Protein AF-A0A9C8G785-F1 (afdb_monomer)

Secondary structure (DSSP, 8-state):
-PPPPPPHHHHHHHHHHHHHHHHHHHHHHHHH--S--EEEEE-S--TTSHHHHHHHTTSEEHHHHH--S----BS--SSS--TT-B--EEEEE-TTEEEEEEEEPPP-SS-SSPPEEEEEEE--

Mean predicted aligned error: 6.36 Å

Structure (mmCIF, N/CA/C/O backbone):
data_AF-A0A9C8G785-F1
#
_entry.id   AF-A0A9C8G785-F1
#
loop_
_atom_site.group_PDB
_atom_site.id
_atom_site.type_symbol
_atom_site.label_atom_id
_atom_site.label_alt_id
_atom_site.label_comp_id
_atom_site.label_asym_id
_atom_site.label_entity_id
_atom_site.label_seq_id
_atom_site.pdbx_PDB_ins_code
_atom_site.Cartn_x
_atom_site.Cartn_y
_atom_site.Cartn_z
_atom_site.occupancy
_atom_site.B_iso_or_equiv
_atom_site.auth_seq_id
_atom_site.auth_comp_id
_atom_site.auth_asym_id
_atom_site.auth_atom_id
_atom_site.pdbx_PDB_model_num
ATOM 1 N N . THR A 1 1 ? 22.004 27.795 -25.688 1.00 38.12 1 THR A N 1
ATOM 2 C CA . THR A 1 1 ? 22.639 27.189 -24.501 1.00 38.12 1 THR A CA 1
ATOM 3 C C . THR A 1 1 ? 21.574 26.416 -23.754 1.00 38.12 1 THR A C 1
ATOM 5 O O . THR A 1 1 ? 20.611 27.010 -23.291 1.00 38.12 1 THR A O 1
ATOM 8 N N . PHE A 1 2 ? 21.662 25.087 -23.747 1.00 26.36 2 PHE A N 1
ATOM 9 C CA . PHE A 1 2 ? 20.737 24.245 -22.984 1.00 26.36 2 PHE A CA 1
ATOM 10 C C . PHE A 1 2 ? 21.033 24.405 -21.483 1.00 26.36 2 PHE A C 1
ATOM 12 O O . PHE A 1 2 ? 22.211 24.520 -21.130 1.00 26.36 2 PHE A O 1
ATOM 19 N N . PRO A 1 3 ? 20.020 24.458 -20.599 1.00 35.12 3 PRO A N 1
ATOM 20 C CA . PRO A 1 3 ? 20.260 24.525 -19.163 1.00 35.12 3 PRO A CA 1
ATOM 21 C C . PRO A 1 3 ? 21.001 23.263 -18.690 1.00 35.12 3 PRO A C 1
ATOM 23 O O . PRO A 1 3 ? 20.794 22.185 -19.256 1.00 35.12 3 PRO A O 1
ATOM 26 N N . PRO A 1 4 ? 21.871 23.375 -17.672 1.00 42.41 4 PRO A N 1
ATOM 27 C CA . PRO A 1 4 ? 22.660 22.250 -17.204 1.00 42.41 4 PRO A CA 1
ATOM 28 C C . PRO A 1 4 ? 21.721 21.196 -16.618 1.00 42.41 4 PRO A C 1
ATOM 30 O O . PRO A 1 4 ? 20.952 21.471 -15.694 1.00 42.41 4 PRO A O 1
ATOM 33 N N . ALA A 1 5 ? 21.777 19.990 -17.182 1.00 50.28 5 ALA A N 1
ATOM 34 C CA . ALA A 1 5 ? 21.110 18.824 -16.635 1.00 50.28 5 ALA A CA 1
ATOM 35 C C . ALA A 1 5 ? 21.518 18.671 -15.164 1.00 50.28 5 ALA A C 1
ATOM 37 O O . ALA A 1 5 ? 22.703 18.593 -14.836 1.00 50.28 5 ALA A O 1
ATOM 38 N N . LEU A 1 6 ? 20.529 18.664 -14.271 1.00 45.75 6 LEU A N 1
ATOM 39 C CA . LEU A 1 6 ? 20.724 18.287 -12.877 1.00 45.75 6 LEU A CA 1
ATOM 40 C C . LEU A 1 6 ? 21.422 16.923 -12.847 1.00 45.75 6 LEU A C 1
ATOM 42 O O . LEU A 1 6 ? 20.935 15.978 -13.465 1.00 45.75 6 LEU A O 1
ATOM 46 N N . LEU A 1 7 ? 22.554 16.827 -12.141 1.00 49.34 7 LEU A N 1
ATOM 47 C CA . LEU A 1 7 ? 23.252 15.558 -11.925 1.00 49.34 7 LEU A CA 1
ATOM 48 C C . LEU A 1 7 ? 22.235 14.501 -11.445 1.00 49.34 7 LEU A C 1
ATOM 50 O O . LEU A 1 7 ? 21.416 14.836 -10.580 1.00 49.34 7 LEU A O 1
ATOM 54 N N . PRO A 1 8 ? 22.274 13.251 -11.949 1.00 57.38 8 PRO A N 1
ATOM 55 C CA . PRO A 1 8 ? 21.267 12.224 -11.654 1.00 57.38 8 PRO A CA 1
ATOM 56 C C . PRO A 1 8 ? 20.931 12.094 -10.157 1.00 57.38 8 PRO A C 1
ATOM 58 O O . PRO A 1 8 ? 19.764 11.973 -9.785 1.00 57.38 8 PRO A O 1
ATOM 61 N N . GLY A 1 9 ? 21.938 12.241 -9.287 1.00 68.25 9 GLY A N 1
ATOM 62 C CA . GLY A 1 9 ? 21.777 12.184 -7.831 1.00 68.25 9 GLY A CA 1
ATOM 63 C C . GLY A 1 9 ? 20.991 13.347 -7.213 1.00 68.25 9 GLY A C 1
ATOM 64 O O . GLY A 1 9 ? 20.254 13.138 -6.256 1.00 68.25 9 GLY A O 1
ATOM 65 N N . ALA A 1 10 ? 21.067 14.563 -7.763 1.00 73.06 10 ALA A N 1
ATOM 66 C CA . ALA A 1 10 ? 20.335 15.714 -7.225 1.00 73.06 10 ALA A CA 1
ATOM 67 C C . ALA A 1 10 ? 18.829 15.613 -7.508 1.00 73.06 10 ALA A C 1
ATOM 69 O O . ALA A 1 10 ? 18.004 15.936 -6.653 1.00 73.06 10 ALA A O 1
ATOM 70 N N . ALA A 1 11 ? 18.459 15.132 -8.698 1.00 77.38 11 ALA A N 1
ATOM 71 C CA . ALA A 1 11 ? 17.064 14.859 -9.033 1.00 77.38 11 ALA A CA 1
ATOM 72 C C . ALA A 1 11 ? 16.501 13.712 -8.178 1.00 77.38 11 ALA A C 1
ATOM 74 O O . ALA A 1 11 ? 15.382 13.810 -7.677 1.00 77.38 11 ALA A O 1
ATOM 75 N N . GLN A 1 12 ? 17.292 12.659 -7.957 1.00 74.25 12 GLN A N 1
ATOM 76 C CA . GLN A 1 12 ? 16.898 11.524 -7.125 1.00 74.25 12 GLN A CA 1
ATOM 77 C C . GLN A 1 12 ? 16.731 11.914 -5.649 1.00 74.25 12 GLN A C 1
ATOM 79 O O . GLN A 1 12 ? 15.715 11.576 -5.047 1.00 74.25 12 GLN A O 1
ATOM 84 N N . ALA A 1 13 ? 17.651 12.711 -5.098 1.00 79.44 13 ALA A N 1
ATOM 85 C CA . ALA A 1 13 ? 17.542 13.248 -3.742 1.00 79.44 13 ALA A CA 1
ATOM 86 C C . ALA A 1 13 ? 16.302 14.140 -3.566 1.00 79.44 13 ALA A C 1
ATOM 88 O O . ALA A 1 13 ? 15.595 14.028 -2.568 1.00 79.44 13 ALA A O 1
ATOM 89 N N . ARG A 1 14 ? 15.984 14.985 -4.557 1.00 83.50 14 ARG A N 1
ATOM 90 C CA . ARG A 1 14 ? 14.760 15.807 -4.540 1.00 83.50 14 ARG A CA 1
ATOM 91 C C . ARG A 1 14 ? 13.491 14.962 -4.558 1.00 83.50 14 ARG A C 1
ATOM 93 O O . ARG A 1 14 ? 12.566 15.258 -3.811 1.00 83.50 14 ARG A O 1
ATOM 100 N N . ARG A 1 15 ? 13.448 13.907 -5.379 1.00 86.12 15 ARG A N 1
ATOM 101 C CA . ARG A 1 15 ? 12.317 12.966 -5.415 1.00 86.12 15 ARG A CA 1
ATOM 102 C C . ARG A 1 15 ? 12.152 12.238 -4.080 1.00 86.12 15 ARG A C 1
ATOM 104 O O . ARG A 1 15 ? 11.036 12.155 -3.588 1.00 86.12 15 ARG A O 1
ATOM 111 N N . ALA A 1 16 ? 13.248 11.780 -3.473 1.00 83.88 16 ALA A N 1
ATOM 112 C CA . ALA A 1 16 ? 13.215 11.154 -2.152 1.00 83.88 16 ALA A CA 1
ATOM 113 C C . ALA A 1 16 ? 12.707 12.123 -1.068 1.00 83.88 16 ALA A C 1
ATOM 115 O O . ALA A 1 16 ? 11.838 11.763 -0.282 1.00 83.88 16 ALA A O 1
ATOM 116 N N . ALA A 1 17 ? 13.177 13.375 -1.068 1.00 87.06 17 ALA A N 1
ATOM 117 C CA . ALA A 1 17 ? 12.695 14.396 -0.139 1.00 87.06 17 ALA A CA 1
ATOM 118 C C . ALA A 1 17 ? 11.196 14.693 -0.323 1.00 87.06 17 ALA A C 1
ATOM 120 O O . ALA A 1 17 ? 10.462 14.781 0.661 1.00 87.06 17 ALA A O 1
ATOM 121 N N . ALA A 1 18 ? 10.731 14.792 -1.573 1.00 89.81 18 ALA A N 1
ATOM 122 C CA . ALA A 1 18 ? 9.315 14.973 -1.879 1.00 89.81 18 ALA A CA 1
ATOM 123 C C . ALA A 1 18 ? 8.468 13.795 -1.372 1.00 89.81 18 ALA A C 1
ATOM 125 O O . ALA A 1 18 ? 7.451 14.025 -0.722 1.00 89.81 18 ALA A O 1
ATOM 126 N N . ARG A 1 19 ? 8.921 12.548 -1.577 1.00 90.12 19 ARG A N 1
ATOM 127 C CA . ARG A 1 19 ? 8.239 11.357 -1.046 1.00 90.12 19 ARG A CA 1
ATOM 128 C C . ARG A 1 19 ? 8.148 11.366 0.473 1.00 90.12 19 ARG A C 1
ATOM 130 O O . ARG A 1 19 ? 7.082 11.075 1.008 1.00 90.12 19 ARG A O 1
ATOM 137 N N . THR A 1 20 ? 9.220 11.743 1.170 1.00 89.62 20 THR A N 1
ATOM 138 C CA . THR A 1 20 ? 9.200 11.883 2.634 1.00 89.62 20 THR A CA 1
ATOM 1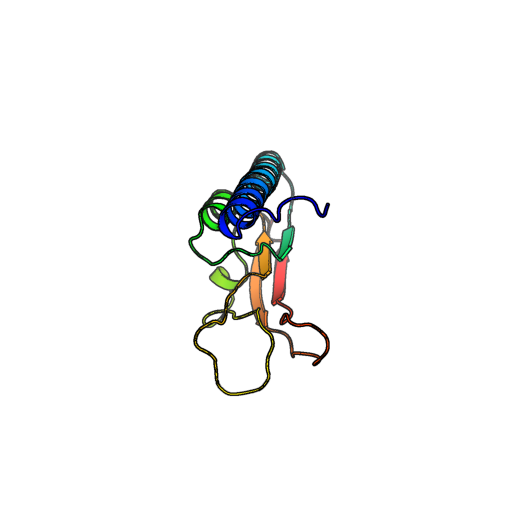39 C C . THR A 1 20 ? 8.145 12.894 3.077 1.00 89.62 20 THR A C 1
ATOM 141 O O . THR A 1 20 ? 7.363 12.598 3.975 1.00 89.62 20 THR A O 1
ATOM 144 N N . GLN A 1 21 ? 8.073 14.060 2.427 1.00 93.19 21 GLN A N 1
ATOM 145 C CA . GLN A 1 21 ? 7.081 15.087 2.755 1.00 93.19 21 GLN A CA 1
ATOM 146 C C . GLN A 1 21 ? 5.644 14.612 2.493 1.00 93.19 21 GLN A C 1
ATOM 148 O O . GLN A 1 21 ? 4.769 14.803 3.335 1.00 93.19 21 GLN A O 1
ATOM 153 N N . GLN A 1 22 ? 5.400 13.983 1.342 1.00 95.50 22 GLN A N 1
ATOM 154 C CA . GLN A 1 22 ? 4.086 13.447 0.975 1.00 95.50 22 GLN A CA 1
ATOM 155 C C . GLN A 1 22 ? 3.636 12.357 1.952 1.00 95.50 22 GLN A C 1
ATOM 157 O O . GLN A 1 22 ? 2.506 12.374 2.429 1.00 95.50 22 GLN A O 1
ATOM 162 N N . THR A 1 23 ? 4.543 11.445 2.293 1.00 94.75 23 THR A N 1
ATOM 163 C CA . THR A 1 23 ? 4.284 10.344 3.224 1.00 94.75 23 THR A CA 1
ATOM 164 C C . THR A 1 23 ? 4.007 10.856 4.637 1.00 94.75 23 THR A C 1
ATOM 166 O O . THR A 1 23 ? 3.068 10.388 5.276 1.00 94.75 23 THR A O 1
ATOM 169 N N . ALA A 1 24 ? 4.765 11.849 5.111 1.00 95.50 24 ALA A N 1
ATOM 170 C CA . ALA A 1 24 ? 4.502 12.489 6.397 1.00 95.50 24 ALA A CA 1
ATOM 171 C C . ALA A 1 24 ? 3.106 13.127 6.430 1.00 95.50 24 ALA A C 1
ATOM 173 O O . ALA A 1 24 ? 2.348 12.874 7.357 1.00 95.50 24 ALA A O 1
ATOM 174 N N . ALA A 1 25 ? 2.716 13.854 5.377 1.00 97.69 25 ALA A N 1
ATOM 175 C CA . ALA A 1 25 ? 1.385 14.456 5.296 1.00 97.69 25 ALA A CA 1
ATOM 176 C C . ALA A 1 25 ? 0.254 13.409 5.320 1.00 97.69 25 ALA A C 1
ATOM 178 O O . ALA A 1 25 ? -0.777 13.627 5.956 1.00 97.69 25 ALA A O 1
ATOM 179 N N . ILE A 1 26 ? 0.445 12.263 4.656 1.00 97.81 26 ILE A N 1
ATOM 180 C CA . ILE A 1 26 ? -0.506 11.142 4.701 1.00 97.81 26 ILE A CA 1
ATOM 181 C C . ILE A 1 26 ? -0.583 10.556 6.115 1.00 97.81 26 ILE A C 1
ATOM 183 O O . ILE A 1 26 ? -1.683 10.297 6.600 1.00 97.81 26 ILE A O 1
ATOM 187 N N . ALA A 1 27 ? 0.556 10.352 6.780 1.00 97.50 27 ALA A N 1
ATOM 188 C CA . ALA A 1 27 ? 0.596 9.810 8.135 1.00 97.50 27 ALA A CA 1
ATOM 189 C C . ALA A 1 27 ? -0.047 10.760 9.158 1.00 97.50 27 ALA A C 1
ATOM 191 O O . ALA A 1 27 ? -0.835 10.309 9.984 1.00 97.50 27 ALA A O 1
ATOM 192 N N . ASP A 1 28 ? 0.214 12.065 9.056 1.00 98.06 28 ASP A N 1
ATOM 193 C CA . ASP A 1 28 ? -0.405 13.088 9.904 1.00 98.06 28 ASP A CA 1
ATOM 194 C C . ASP A 1 28 ? -1.928 13.112 9.717 1.00 98.06 28 ASP A C 1
ATOM 196 O O . ASP A 1 28 ? -2.684 13.125 10.691 1.00 98.06 28 ASP A O 1
ATOM 200 N N . PHE A 1 29 ? -2.394 13.052 8.464 1.00 98.31 29 PHE A N 1
ATOM 201 C CA . PHE A 1 29 ? -3.820 12.945 8.160 1.00 98.31 29 PHE A CA 1
ATOM 202 C C . PHE A 1 29 ? -4.425 11.661 8.741 1.00 98.31 29 PHE A C 1
ATOM 204 O O . PHE A 1 29 ? -5.468 11.710 9.390 1.00 98.31 29 PHE A O 1
ATOM 211 N N . ALA A 1 30 ? -3.762 10.518 8.547 1.00 97.88 30 ALA A N 1
ATOM 212 C CA . ALA A 1 30 ? -4.220 9.229 9.053 1.00 97.88 30 ALA A CA 1
ATOM 213 C C . ALA A 1 30 ? -4.295 9.195 10.586 1.00 97.88 30 ALA A C 1
ATOM 215 O O . ALA A 1 30 ? -5.250 8.649 11.130 1.00 97.88 30 ALA A O 1
ATOM 216 N N . ALA A 1 31 ? -3.331 9.808 11.278 1.00 97.19 31 ALA A N 1
ATOM 217 C CA . ALA A 1 31 ? -3.308 9.898 12.736 1.00 97.19 31 ALA A CA 1
ATOM 218 C C . ALA A 1 31 ? -4.417 10.805 13.295 1.00 97.19 31 ALA A C 1
ATOM 220 O O . ALA A 1 31 ? -4.949 10.540 14.372 1.00 97.19 31 ALA A O 1
ATOM 221 N N . ALA A 1 32 ? -4.768 11.875 12.575 1.00 97.69 32 ALA A N 1
ATOM 222 C CA . ALA A 1 32 ? -5.834 12.796 12.966 1.00 97.69 32 ALA A CA 1
ATOM 223 C C . ALA A 1 32 ? -7.243 12.285 12.608 1.00 97.69 32 ALA A C 1
ATOM 225 O O . ALA A 1 32 ? -8.234 12.750 13.177 1.00 97.69 32 ALA A O 1
ATOM 226 N N . HIS A 1 33 ? -7.352 11.353 11.659 1.00 97.19 33 HIS A N 1
ATOM 227 C CA . HIS A 1 33 ? -8.627 10.823 11.185 1.00 97.19 33 HIS A CA 1
ATOM 228 C C . HIS A 1 33 ? -9.155 9.711 12.097 1.00 97.19 33 HIS A C 1
ATOM 230 O O . HIS A 1 33 ? -8.568 8.638 12.208 1.00 97.19 33 HIS A O 1
ATOM 236 N N . SER A 1 34 ? -10.314 9.940 12.715 1.00 95.31 34 SER A N 1
ATOM 237 C CA . SER A 1 34 ? -10.929 8.994 13.656 1.00 95.31 34 SER A CA 1
ATOM 238 C C . SER A 1 34 ? -11.806 7.922 13.005 1.00 95.31 34 SER A C 1
ATOM 240 O O . SER A 1 34 ? -12.267 7.026 13.704 1.00 95.31 34 SER A O 1
ATOM 242 N N . GLY A 1 35 ? -12.070 8.009 11.699 1.00 97.38 35 GLY A N 1
ATOM 243 C CA . GLY A 1 35 ? -12.955 7.081 10.996 1.00 97.38 35 GLY A CA 1
ATOM 244 C C . GLY A 1 35 ? -12.234 5.950 10.248 1.00 97.38 35 GLY A C 1
ATOM 245 O O . GLY A 1 35 ? -10.998 5.888 10.194 1.00 97.38 35 GLY A O 1
ATOM 246 N N . PRO A 1 36 ? -13.001 5.067 9.584 1.00 98.06 36 PRO A N 1
ATOM 247 C CA . PRO A 1 36 ? -12.450 4.109 8.635 1.00 98.06 36 PRO A CA 1
ATOM 248 C C . PRO A 1 36 ? -11.685 4.836 7.521 1.00 98.06 36 PRO A C 1
ATOM 250 O O . PRO A 1 36 ? -12.178 5.811 6.951 1.00 98.06 36 PRO A O 1
ATOM 253 N N . LEU A 1 37 ? -10.469 4.373 7.227 1.00 98.31 37 LEU A N 1
ATOM 254 C CA . LEU A 1 37 ? -9.578 4.958 6.224 1.00 98.31 37 LEU A CA 1
ATOM 255 C C . LEU A 1 37 ? -8.833 3.850 5.490 1.00 98.31 37 LEU A C 1
ATOM 257 O O . LEU A 1 37 ? -8.342 2.909 6.112 1.00 98.31 37 LEU A O 1
ATOM 261 N N . ILE A 1 38 ? -8.739 4.004 4.175 1.00 98.38 38 ILE A N 1
ATOM 262 C CA . ILE A 1 38 ? -7.911 3.192 3.290 1.00 98.38 38 ILE A CA 1
ATOM 263 C C . ILE A 1 38 ? -7.030 4.168 2.513 1.00 98.38 38 ILE A C 1
ATOM 265 O O . ILE A 1 38 ? -7.523 5.168 1.991 1.00 98.38 38 ILE A O 1
ATOM 269 N N . VAL A 1 39 ? -5.734 3.882 2.447 1.00 98.19 39 VAL A N 1
ATOM 270 C CA . VAL A 1 39 ? -4.755 4.639 1.665 1.00 98.19 39 VAL A CA 1
ATOM 271 C C . VAL A 1 39 ? -4.096 3.666 0.702 1.00 98.19 39 VAL A C 1
ATOM 273 O O . VAL A 1 39 ? -3.523 2.673 1.135 1.00 98.19 39 VAL A O 1
ATOM 276 N N . LEU A 1 40 ? -4.165 3.933 -0.597 1.00 97.38 40 LEU A N 1
ATOM 277 C CA . LEU A 1 40 ? -3.614 3.037 -1.610 1.00 97.38 40 LEU A CA 1
ATOM 278 C C . LEU A 1 40 ? -2.966 3.803 -2.760 1.00 97.38 40 LEU A C 1
ATOM 280 O O . LEU A 1 40 ? -3.334 4.947 -3.029 1.00 97.38 40 LEU A O 1
ATOM 284 N N . GLY A 1 41 ? -2.019 3.159 -3.436 1.00 96.06 41 GLY A N 1
ATOM 285 C CA . GLY A 1 41 ? -1.360 3.703 -4.622 1.00 96.06 41 GLY A CA 1
ATOM 286 C C . GLY A 1 41 ? 0.081 3.232 -4.783 1.00 96.06 41 GLY A C 1
ATOM 287 O O . GLY A 1 41 ? 0.555 2.387 -4.022 1.00 96.06 41 GLY A O 1
ATOM 288 N N . ASP A 1 42 ? 0.760 3.819 -5.767 1.00 95.69 42 ASP A N 1
ATOM 289 C CA . ASP A 1 42 ? 2.196 3.675 -6.007 1.00 95.69 42 ASP A CA 1
ATOM 290 C C . ASP A 1 42 ? 2.969 4.672 -5.131 1.00 95.69 42 ASP A C 1
ATOM 292 O O . ASP A 1 42 ? 2.889 5.891 -5.309 1.00 95.69 42 ASP A O 1
ATOM 296 N N . PHE A 1 43 ? 3.729 4.148 -4.174 1.00 94.00 43 PHE A N 1
ATOM 297 C CA . PHE A 1 43 ? 4.554 4.940 -3.265 1.00 94.00 43 PHE A CA 1
ATOM 298 C C . PHE A 1 43 ? 5.988 5.111 -3.772 1.00 94.00 43 PHE A C 1
ATOM 300 O O . PHE A 1 43 ? 6.741 5.895 -3.193 1.00 94.00 43 PHE A O 1
ATOM 307 N N . ASN A 1 44 ? 6.383 4.411 -4.843 1.00 92.06 44 ASN A N 1
ATOM 308 C CA . ASN A 1 44 ? 7.743 4.410 -5.387 1.00 92.06 44 ASN A CA 1
ATOM 309 C C . ASN A 1 44 ? 8.816 4.149 -4.310 1.00 92.06 44 ASN A C 1
ATOM 311 O O . ASN A 1 44 ? 9.926 4.695 -4.355 1.00 92.06 44 ASN A O 1
ATOM 315 N N . ASP A 1 45 ? 8.466 3.338 -3.310 1.00 88.75 45 ASP A N 1
ATOM 316 C CA . ASP A 1 45 ? 9.324 3.023 -2.178 1.00 88.75 45 ASP A CA 1
ATOM 317 C C . ASP A 1 45 ? 9.153 1.568 -1.738 1.00 88.75 45 ASP A C 1
ATOM 319 O O . ASP A 1 45 ? 8.070 0.987 -1.810 1.00 88.75 45 ASP A O 1
ATOM 323 N N . VAL A 1 46 ? 10.255 0.968 -1.303 1.00 85.69 46 VAL A N 1
ATOM 324 C CA . VAL A 1 46 ? 10.320 -0.464 -0.986 1.00 85.69 46 VAL A CA 1
ATOM 325 C C . VAL A 1 46 ? 9.933 -0.733 0.468 1.00 85.69 46 VAL A C 1
ATOM 327 O O . VAL A 1 46 ? 10.013 0.176 1.305 1.00 85.69 46 VAL A O 1
ATOM 330 N N . PRO A 1 47 ? 9.566 -1.981 0.820 1.00 81.75 47 PRO A N 1
ATOM 331 C CA . PRO A 1 47 ? 9.358 -2.341 2.213 1.00 81.75 47 PRO A CA 1
ATOM 332 C C . PRO A 1 47 ? 10.599 -1.988 3.036 1.00 81.75 47 PRO A C 1
ATOM 334 O O . PRO A 1 47 ? 11.722 -2.139 2.561 1.00 81.75 47 PRO A O 1
ATOM 337 N N . GLN A 1 48 ? 10.394 -1.544 4.278 1.00 84.25 48 GLN A N 1
ATOM 338 C CA . GLN A 1 48 ? 11.454 -1.095 5.200 1.00 84.25 48 GLN A CA 1
ATOM 339 C C . GLN A 1 48 ? 12.119 0.252 4.859 1.00 84.25 48 GLN A C 1
ATOM 341 O O . GLN A 1 48 ? 13.019 0.674 5.585 1.00 84.25 48 GLN A O 1
ATOM 346 N N . SER A 1 49 ? 11.671 0.971 3.826 1.00 86.75 49 SER A N 1
ATOM 347 C CA . SER A 1 49 ? 12.070 2.370 3.639 1.00 86.75 49 SER A CA 1
ATOM 348 C C . SER A 1 49 ? 11.552 3.265 4.771 1.00 86.75 49 SER A C 1
ATOM 350 O O . SER A 1 49 ? 10.607 2.915 5.483 1.00 86.75 49 SER A O 1
ATOM 352 N N . SER A 1 50 ? 12.130 4.460 4.927 1.00 87.19 50 SER A N 1
ATOM 353 C CA . SER A 1 50 ? 11.642 5.430 5.916 1.00 87.19 50 SER A CA 1
ATOM 354 C C . SER A 1 50 ? 10.181 5.812 5.670 1.00 87.19 50 SER A C 1
ATOM 356 O O . SER A 1 50 ? 9.415 5.891 6.623 1.00 87.19 50 SER A O 1
ATOM 358 N N . ALA A 1 51 ? 9.780 5.981 4.406 1.00 88.00 51 ALA A N 1
ATOM 359 C CA . ALA A 1 51 ? 8.399 6.281 4.033 1.00 88.00 51 ALA A CA 1
ATOM 360 C C . ALA A 1 51 ? 7.441 5.151 4.449 1.00 88.00 51 ALA A C 1
ATOM 362 O O . ALA A 1 51 ? 6.418 5.399 5.089 1.00 88.00 51 ALA A O 1
ATOM 363 N N . TYR A 1 52 ? 7.812 3.899 4.171 1.00 93.06 52 TYR A N 1
ATOM 364 C CA . TYR A 1 52 ? 7.034 2.735 4.587 1.00 93.06 52 TYR A CA 1
ATOM 365 C C . TYR A 1 52 ? 6.907 2.648 6.114 1.00 93.06 52 TYR A C 1
ATOM 367 O O . TYR A 1 52 ? 5.816 2.420 6.637 1.00 93.06 52 TYR A O 1
ATOM 375 N N . VAL A 1 53 ? 8.004 2.866 6.848 1.00 94.44 53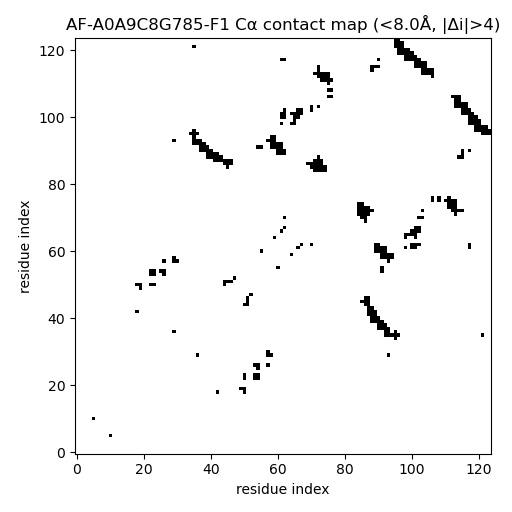 VAL A N 1
ATOM 376 C CA . VAL A 1 53 ? 7.999 2.867 8.321 1.00 94.44 53 VAL A CA 1
ATOM 377 C C . VAL A 1 53 ? 7.090 3.970 8.868 1.00 94.44 53 VAL A C 1
ATOM 379 O O . VAL A 1 53 ? 6.318 3.717 9.788 1.00 94.44 53 VAL A O 1
ATOM 382 N N . THR A 1 54 ? 7.119 5.170 8.284 1.00 95.00 54 THR A N 1
ATOM 383 C CA . THR A 1 54 ? 6.228 6.270 8.672 1.00 95.00 54 THR A CA 1
ATOM 384 C C . THR A 1 54 ? 4.753 5.902 8.498 1.00 95.00 54 THR A C 1
ATOM 386 O O . THR A 1 54 ? 3.990 6.050 9.449 1.00 95.00 54 THR A O 1
ATOM 389 N N . LEU A 1 55 ? 4.335 5.366 7.346 1.00 96.38 55 LEU A N 1
ATOM 390 C CA . LEU A 1 55 ? 2.930 4.974 7.127 1.00 96.38 55 LEU A CA 1
ATOM 391 C C . LEU A 1 55 ? 2.513 3.820 8.034 1.00 96.38 55 LEU A C 1
ATOM 393 O O . LEU A 1 55 ? 1.452 3.868 8.653 1.00 96.38 55 LEU A O 1
ATOM 397 N N . THR A 1 56 ? 3.371 2.808 8.166 1.00 96.62 56 THR A N 1
ATOM 398 C CA . THR A 1 56 ? 3.078 1.630 8.995 1.00 96.62 56 THR A CA 1
ATOM 399 C C . THR A 1 56 ? 3.158 1.885 10.500 1.00 96.62 56 THR A C 1
ATOM 401 O O . THR A 1 56 ? 2.777 1.023 11.288 1.00 96.62 56 THR A O 1
ATOM 404 N N . SER A 1 57 ? 3.599 3.077 10.922 1.00 96.44 57 SER A N 1
ATOM 405 C CA . SER A 1 57 ? 3.486 3.515 12.317 1.00 96.44 57 SER A CA 1
ATOM 406 C C . SER A 1 57 ? 2.043 3.842 12.731 1.00 96.44 57 SER A C 1
ATOM 408 O O . SER A 1 57 ? 1.737 3.812 13.921 1.00 96.44 57 SER A O 1
ATOM 410 N N . VAL A 1 58 ? 1.161 4.127 11.762 1.00 97.50 58 VAL A N 1
ATOM 411 C CA . VAL A 1 58 ? -0.229 4.566 11.997 1.00 97.50 58 VAL A CA 1
ATOM 412 C C . VAL A 1 58 ? -1.278 3.772 11.208 1.00 97.50 58 VAL A C 1
ATOM 414 O O . VAL A 1 58 ? -2.459 3.816 11.544 1.00 97.50 58 VAL A O 1
ATOM 417 N N . LEU A 1 59 ? -0.870 3.021 10.182 1.00 98.12 59 LEU A N 1
ATOM 418 C CA . LEU A 1 59 ? -1.733 2.180 9.347 1.00 98.12 59 LEU A CA 1
ATOM 419 C C . LEU A 1 59 ? -1.182 0.749 9.255 1.00 98.12 59 LEU A C 1
ATOM 421 O O . LEU A 1 59 ? 0.016 0.520 9.396 1.00 98.12 59 LEU A O 1
ATOM 425 N N . ALA A 1 60 ? -2.045 -0.222 8.970 1.00 98.19 60 ALA A N 1
ATOM 426 C CA . ALA A 1 60 ? -1.644 -1.593 8.654 1.00 98.19 60 ALA A CA 1
ATOM 427 C C . ALA A 1 60 ? -1.488 -1.786 7.135 1.00 98.19 60 ALA A C 1
ATOM 429 O O . ALA A 1 60 ? -2.149 -1.100 6.362 1.00 98.19 60 ALA A O 1
ATOM 430 N N . ASP A 1 61 ? -0.622 -2.710 6.708 1.00 98.12 61 ASP A N 1
ATOM 431 C CA . ASP A 1 61 ? -0.366 -3.064 5.298 1.00 98.12 61 ASP A CA 1
ATOM 432 C C . ASP A 1 61 ? -1.106 -4.363 4.940 1.00 98.12 61 ASP A C 1
ATOM 434 O O . ASP A 1 61 ? -0.769 -5.427 5.458 1.00 98.12 61 ASP A O 1
ATOM 438 N N . ALA A 1 62 ? -2.077 -4.302 4.023 1.00 98.38 62 ALA A N 1
ATOM 439 C CA . ALA A 1 62 ? -2.905 -5.451 3.643 1.00 98.38 62 ALA A CA 1
ATOM 440 C C . ALA A 1 62 ? -2.114 -6.639 3.112 1.00 98.38 62 ALA A C 1
ATOM 442 O O . ALA A 1 62 ? -2.445 -7.783 3.418 1.00 98.38 62 ALA A O 1
ATOM 443 N N . TRP A 1 63 ? -1.047 -6.389 2.361 1.00 97.88 63 TRP A N 1
ATOM 444 C CA . TRP A 1 63 ? -0.229 -7.471 1.837 1.00 97.88 63 TRP A CA 1
ATOM 445 C C . TRP A 1 63 ? 0.603 -8.133 2.932 1.00 97.88 63 TRP A C 1
ATOM 447 O O . TRP A 1 63 ? 0.780 -9.347 2.925 1.00 97.88 63 TRP A O 1
ATOM 457 N N . ARG A 1 64 ? 1.094 -7.355 3.900 1.00 96.75 64 ARG A N 1
ATOM 458 C CA . ARG A 1 64 ? 1.816 -7.917 5.047 1.00 96.75 64 ARG A CA 1
ATOM 459 C C . ARG A 1 64 ? 0.902 -8.767 5.934 1.00 96.75 64 ARG A C 1
ATOM 461 O O . ARG A 1 64 ? 1.368 -9.762 6.478 1.00 96.75 64 ARG A O 1
ATOM 468 N N . GLU A 1 65 ? -0.356 -8.366 6.086 1.00 98.00 65 GLU A N 1
ATOM 469 C CA . GLU A 1 65 ? -1.310 -9.021 6.987 1.00 98.00 65 GLU A CA 1
ATOM 470 C C . GLU A 1 65 ? -2.001 -10.241 6.357 1.00 98.00 65 GLU A C 1
ATOM 472 O O . GLU A 1 65 ? -2.230 -11.232 7.048 1.00 98.00 65 GLU A O 1
ATOM 477 N N . ALA A 1 66 ? -2.318 -10.199 5.058 1.00 98.12 66 ALA A N 1
ATOM 478 C CA . ALA A 1 66 ? -3.120 -11.234 4.393 1.00 98.12 66 ALA A CA 1
ATOM 479 C C . ALA A 1 66 ? -2.576 -11.696 3.026 1.00 98.12 66 ALA A C 1
ATOM 481 O O . ALA A 1 66 ? -3.266 -12.423 2.308 1.00 98.12 66 ALA A O 1
ATOM 482 N N . GLY A 1 67 ? -1.370 -11.265 2.645 1.00 96.62 67 GLY A N 1
ATOM 483 C CA . GLY A 1 67 ? -0.706 -11.657 1.401 1.00 96.62 67 GLY A CA 1
ATOM 484 C C . GLY A 1 67 ? 0.305 -12.787 1.580 1.00 96.62 67 GLY A C 1
ATOM 485 O O . GLY A 1 67 ? 0.669 -13.167 2.694 1.00 96.62 67 GLY A O 1
ATOM 486 N N . TRP A 1 68 ? 0.790 -13.329 0.459 1.00 93.69 68 TRP A N 1
ATOM 487 C CA . TRP A 1 68 ? 1.802 -14.389 0.455 1.00 93.69 68 TRP A CA 1
ATOM 488 C C . TRP A 1 68 ? 2.964 -14.079 -0.489 1.00 93.69 68 TRP A C 1
ATOM 490 O O . TRP A 1 68 ? 2.772 -13.736 -1.653 1.00 93.69 68 TRP A O 1
ATOM 500 N N . GLY A 1 69 ? 4.192 -14.261 -0.000 1.00 90.69 69 GLY A N 1
ATOM 501 C CA . GLY A 1 69 ? 5.410 -13.985 -0.758 1.00 90.69 69 GLY A CA 1
ATOM 502 C C . GLY A 1 69 ? 5.779 -12.498 -0.791 1.00 90.69 69 GLY A C 1
ATOM 503 O O . GLY A 1 69 ? 5.320 -11.694 0.020 1.00 90.69 69 GLY A O 1
ATOM 504 N N . LEU A 1 70 ? 6.657 -12.132 -1.726 1.00 88.75 70 LEU A N 1
ATOM 505 C CA . LEU A 1 70 ? 7.310 -10.817 -1.744 1.00 88.75 70 LEU A CA 1
ATOM 506 C C . LEU A 1 70 ? 6.432 -9.675 -2.287 1.00 88.75 70 LEU A C 1
ATOM 508 O O . LEU A 1 70 ? 6.771 -8.511 -2.091 1.00 88.75 70 LEU A O 1
ATOM 512 N N . GLY A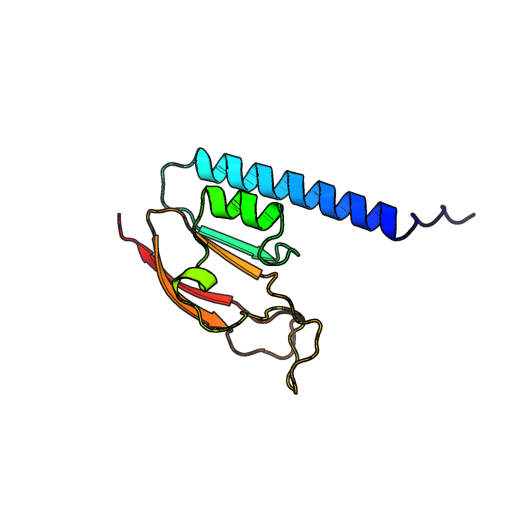 1 71 ? 5.314 -9.989 -2.952 1.00 89.25 71 GLY A N 1
ATOM 513 C CA . GLY A 1 71 ? 4.374 -8.986 -3.469 1.00 89.25 71 GLY A CA 1
ATOM 514 C C . GLY A 1 71 ? 4.971 -8.067 -4.516 1.00 89.25 71 GLY A C 1
ATOM 515 O O . GLY A 1 71 ? 4.799 -6.862 -4.444 1.00 89.25 71 GLY A O 1
ATOM 516 N N . HIS A 1 72 ? 5.717 -8.625 -5.463 1.00 90.06 72 HIS A N 1
ATOM 517 C CA . HIS A 1 72 ? 6.358 -7.856 -6.522 1.00 90.06 72 HIS A CA 1
ATOM 518 C C . HIS A 1 72 ? 5.330 -7.203 -7.444 1.00 90.06 72 HIS A C 1
ATOM 520 O O . HIS A 1 72 ? 4.652 -7.888 -8.212 1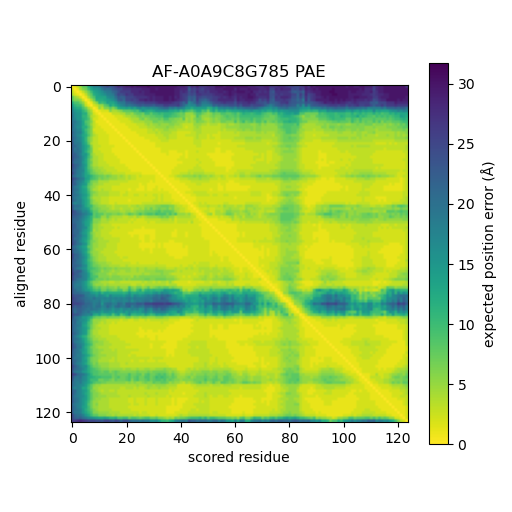.00 90.06 72 HIS A O 1
ATOM 526 N N . THR A 1 73 ? 5.248 -5.879 -7.377 1.00 91.19 73 THR A N 1
ATOM 527 C CA . THR A 1 73 ? 4.324 -5.093 -8.191 1.00 91.19 73 THR A CA 1
ATOM 528 C C . THR A 1 73 ? 5.021 -4.485 -9.398 1.00 91.19 73 THR A C 1
ATOM 530 O O . THR A 1 73 ? 4.376 -4.352 -10.430 1.00 91.19 73 THR A O 1
ATOM 533 N N . PHE A 1 74 ? 6.331 -4.215 -9.330 1.00 89.94 74 PHE A N 1
ATOM 534 C CA . PHE A 1 74 ? 7.075 -3.549 -10.401 1.00 89.94 74 PHE A CA 1
ATOM 535 C C . PHE A 1 74 ? 8.478 -4.144 -10.679 1.00 89.94 74 PHE A C 1
ATOM 537 O O . PHE A 1 74 ? 9.204 -4.474 -9.738 1.00 89.94 74 PHE A O 1
ATOM 544 N N . PRO A 1 75 ? 8.915 -4.182 -11.955 1.00 87.62 75 PRO A N 1
ATOM 545 C CA . PRO A 1 75 ? 8.043 -4.126 -13.128 1.00 87.62 75 PRO A CA 1
ATOM 546 C C . PRO A 1 75 ? 7.164 -5.369 -13.258 1.00 87.62 75 PRO A C 1
ATOM 548 O O . PRO A 1 75 ? 7.576 -6.490 -12.956 1.00 87.62 75 PRO A O 1
ATOM 551 N N . ALA A 1 76 ? 5.983 -5.191 -13.818 1.00 80.31 76 ALA A N 1
ATOM 552 C CA . ALA A 1 76 ? 5.171 -6.286 -14.294 1.00 80.31 76 ALA A CA 1
ATOM 553 C C . ALA A 1 76 ? 5.770 -6.862 -15.581 1.00 80.31 76 ALA A C 1
ATOM 555 O O . ALA A 1 76 ? 5.898 -6.182 -16.595 1.00 80.31 76 ALA A O 1
ATOM 556 N N . LEU A 1 77 ? 6.180 -8.127 -15.509 1.00 76.88 77 LEU A N 1
ATOM 557 C CA . LEU A 1 77 ? 6.659 -8.915 -16.638 1.00 76.88 77 LEU A CA 1
ATOM 558 C C . LEU A 1 77 ? 6.121 -10.345 -16.493 1.00 76.88 77 LEU A C 1
ATOM 560 O O . LEU A 1 77 ? 5.953 -10.838 -15.370 1.00 76.88 77 LEU A O 1
ATOM 564 N N . ASP A 1 78 ? 5.898 -11.017 -17.621 1.00 67.94 78 ASP A N 1
ATOM 565 C CA . ASP A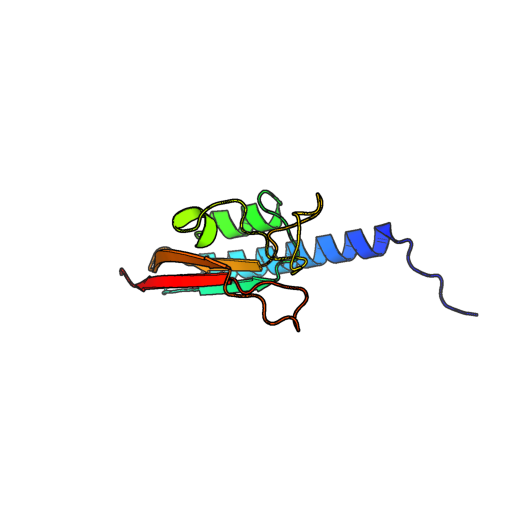 1 78 ? 5.688 -12.465 -17.683 1.00 67.94 78 ASP A CA 1
ATOM 566 C C . ASP A 1 78 ? 7.025 -13.153 -17.981 1.00 67.94 78 ASP A C 1
ATOM 568 O O . ASP A 1 78 ? 7.669 -12.869 -18.991 1.00 67.94 78 ASP A O 1
ATOM 572 N N . GLY A 1 79 ? 7.478 -14.042 -17.091 1.00 65.94 79 GLY A N 1
ATOM 573 C CA . GLY A 1 79 ? 8.757 -14.740 -17.244 1.00 65.94 79 GLY A CA 1
ATOM 574 C C . GLY A 1 79 ? 9.492 -15.008 -15.923 1.00 65.94 79 GLY A C 1
ATOM 575 O O . GLY A 1 79 ? 8.943 -14.764 -14.846 1.00 65.94 79 GLY A O 1
ATOM 576 N N . PRO A 1 80 ? 10.724 -15.551 -15.983 1.00 60.84 80 PRO A N 1
ATOM 577 C CA . PRO A 1 80 ? 11.529 -15.833 -14.795 1.00 60.84 80 PRO A CA 1
ATOM 578 C C . PRO A 1 80 ? 11.851 -14.549 -14.020 1.00 60.84 80 PRO A C 1
ATOM 580 O O . PRO A 1 80 ? 12.123 -13.512 -14.620 1.00 60.84 80 PRO A O 1
ATOM 583 N N . LEU A 1 81 ? 11.837 -14.648 -12.686 1.00 62.69 81 LEU A N 1
ATOM 584 C CA . LEU A 1 81 ? 11.941 -13.504 -11.775 1.00 62.69 81 LEU A CA 1
ATOM 585 C C . LEU A 1 81 ? 13.303 -12.785 -11.944 1.00 62.69 81 LEU A C 1
ATOM 587 O O . LEU A 1 81 ? 14.335 -13.376 -11.609 1.00 62.69 81 LEU A O 1
ATOM 591 N N . PRO A 1 82 ? 13.358 -11.528 -12.427 1.00 62.06 82 PRO A N 1
ATOM 592 C CA . PRO A 1 82 ? 14.567 -10.715 -12.395 1.00 62.06 82 PRO A CA 1
ATOM 593 C C . PRO A 1 82 ? 14.934 -10.337 -10.953 1.00 62.06 82 PRO A C 1
ATOM 595 O O . PRO A 1 82 ? 14.082 -10.248 -10.071 1.00 62.06 82 PRO A O 1
ATOM 598 N N . SER A 1 83 ? 16.209 -10.038 -10.709 1.00 59.53 83 SER A N 1
ATOM 599 C CA . SER A 1 83 ? 16.741 -9.677 -9.384 1.00 59.53 83 SER A CA 1
ATOM 600 C C . SER A 1 83 ? 16.318 -8.295 -8.857 1.00 59.53 83 SER A C 1
ATOM 602 O O . SER A 1 83 ? 16.727 -7.912 -7.765 1.00 59.53 83 SER A O 1
ATOM 604 N N . TRP A 1 84 ? 15.537 -7.532 -9.621 1.00 62.44 84 TRP A N 1
ATOM 605 C CA . TRP A 1 84 ? 15.211 -6.123 -9.368 1.00 62.44 84 TRP A CA 1
ATOM 606 C C . TRP A 1 84 ? 13.697 -5.865 -9.336 1.00 62.44 84 TRP A C 1
ATOM 608 O O . TRP A 1 84 ? 13.235 -4.784 -9.690 1.00 62.44 84 TRP A O 1
ATOM 618 N N . TRP A 1 85 ? 12.918 -6.859 -8.906 1.00 75.06 85 TRP A N 1
ATOM 619 C CA . TRP A 1 85 ? 11.498 -6.677 -8.627 1.00 75.06 85 TRP A CA 1
ATOM 620 C C . TRP A 1 85 ? 11.252 -6.057 -7.256 1.00 75.06 85 TRP A C 1
ATOM 622 O O . TRP A 1 85 ? 11.803 -6.486 -6.244 1.00 75.06 85 TRP A O 1
ATOM 632 N N . PHE A 1 86 ? 10.379 -5.057 -7.237 1.00 87.19 86 PHE A N 1
ATOM 633 C CA . PHE A 1 86 ? 10.046 -4.278 -6.060 1.00 87.19 86 PHE A CA 1
ATOM 634 C C . PHE A 1 86 ? 8.546 -4.337 -5.790 1.00 87.19 86 PHE A C 1
ATOM 636 O O . PHE A 1 86 ? 7.722 -4.376 -6.704 1.00 87.19 86 PHE A O 1
ATOM 643 N N . ARG A 1 87 ? 8.195 -4.321 -4.507 1.00 93.50 87 ARG A N 1
ATOM 644 C CA . ARG A 1 87 ? 6.850 -3.973 -4.058 1.00 93.50 87 ARG A CA 1
ATOM 645 C C . ARG A 1 87 ? 6.837 -2.473 -3.815 1.00 93.50 87 ARG A C 1
ATOM 647 O O . ARG A 1 87 ? 7.480 -2.024 -2.870 1.00 93.50 87 ARG A O 1
ATOM 654 N N . ILE A 1 88 ? 6.185 -1.724 -4.692 1.00 95.12 88 ILE A N 1
ATOM 655 C CA . ILE A 1 88 ? 6.064 -0.260 -4.580 1.00 95.12 88 ILE A CA 1
ATOM 656 C C . ILE A 1 88 ? 4.613 0.215 -4.538 1.00 95.12 88 ILE A C 1
ATOM 658 O O . ILE A 1 88 ? 4.365 1.365 -4.179 1.00 95.12 88 ILE A O 1
ATOM 662 N N . ASP A 1 89 ? 3.666 -0.682 -4.807 1.00 97.06 89 ASP A N 1
ATOM 663 C CA . ASP A 1 89 ? 2.235 -0.430 -4.700 1.00 97.06 89 ASP A CA 1
ATOM 664 C C . ASP A 1 89 ? 1.696 -1.067 -3.420 1.00 97.06 89 ASP A C 1
ATOM 666 O O . ASP A 1 89 ? 1.983 -2.229 -3.114 1.00 97.06 89 ASP A O 1
ATOM 670 N N . TYR A 1 90 ? 0.920 -0.298 -2.659 1.00 97.44 90 TYR A N 1
ATOM 671 C CA . TYR A 1 90 ? 0.446 -0.705 -1.337 1.00 97.44 90 TYR A CA 1
ATOM 672 C C . TYR A 1 90 ? -1.038 -0.404 -1.156 1.00 97.44 90 TYR A C 1
ATOM 674 O O . TYR A 1 90 ? -1.572 0.549 -1.724 1.00 97.44 90 TYR A O 1
ATOM 682 N N . ILE A 1 91 ? -1.676 -1.199 -0.295 1.00 98.50 91 ILE A N 1
ATOM 683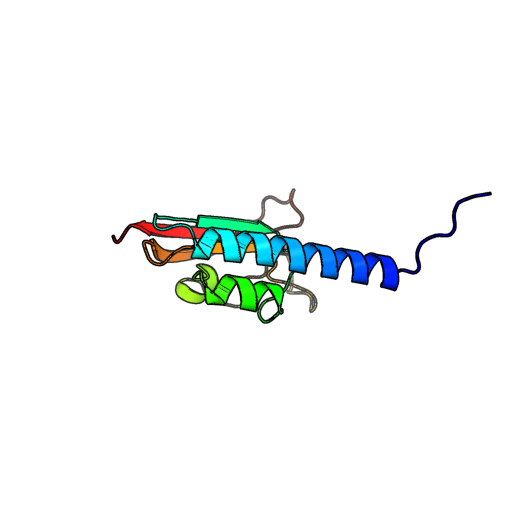 C CA . ILE A 1 91 ? -2.996 -0.924 0.275 1.00 98.50 91 ILE A CA 1
ATOM 684 C C . ILE A 1 91 ? -2.820 -0.890 1.793 1.00 98.50 91 ILE A C 1
ATOM 686 O O . ILE A 1 91 ? -2.676 -1.931 2.437 1.00 98.50 91 ILE A O 1
ATOM 690 N N . PHE A 1 92 ? -2.813 0.313 2.356 1.00 98.50 92 PHE A N 1
ATOM 691 C CA . PHE A 1 92 ? -2.793 0.556 3.792 1.00 98.50 92 PHE A CA 1
ATOM 692 C C . PHE A 1 92 ? -4.202 0.828 4.326 1.00 98.50 92 PHE A C 1
ATOM 694 O O . PHE A 1 92 ? -5.049 1.377 3.619 1.00 98.50 92 PHE A O 1
ATOM 701 N N . TYR A 1 93 ? -4.460 0.494 5.588 1.00 98.50 93 TYR A N 1
ATOM 702 C CA . TYR A 1 93 ? -5.765 0.720 6.213 1.00 98.50 93 TYR A CA 1
ATOM 703 C C . TYR A 1 93 ? -5.673 1.057 7.705 1.00 98.50 93 TYR A C 1
ATOM 705 O O . TYR A 1 93 ? -4.728 0.669 8.393 1.00 98.50 93 TYR A O 1
ATOM 713 N N . SER A 1 94 ? -6.666 1.799 8.210 1.00 98.06 94 SER A N 1
ATOM 714 C CA . SER A 1 94 ? -6.797 2.110 9.640 1.00 98.06 94 SER A CA 1
ATOM 715 C C . SER A 1 94 ? -7.399 0.943 10.424 1.00 98.06 94 SER A C 1
ATOM 717 O O . SER A 1 94 ? -8.041 0.066 9.853 1.00 98.06 94 SER A O 1
ATOM 719 N N . ALA A 1 95 ? -7.251 0.954 11.752 1.00 96.88 95 ALA A N 1
ATOM 720 C CA . ALA A 1 95 ? -7.639 -0.143 12.653 1.00 96.88 95 ALA A CA 1
ATOM 721 C C . ALA A 1 95 ? -9.133 -0.547 12.639 1.00 96.88 95 ALA A C 1
ATOM 723 O O . ALA A 1 95 ? -9.511 -1.519 13.290 1.00 96.88 95 ALA A O 1
ATOM 724 N N . HIS A 1 96 ? -9.984 0.188 11.923 1.00 97.94 96 HIS A N 1
ATOM 725 C CA . HIS A 1 96 ? -11.382 -0.172 11.671 1.00 97.94 96 HIS A CA 1
ATOM 726 C C . HIS A 1 96 ? -11.506 -1.363 10.713 1.00 97.94 96 HIS A C 1
ATOM 728 O O . HIS A 1 96 ? -12.498 -2.093 10.736 1.00 97.94 96 HIS A O 1
ATOM 734 N N . TRP A 1 97 ? -10.496 -1.567 9.870 1.00 98.38 97 TRP A N 1
ATOM 735 C CA . TRP A 1 97 ? -10.468 -2.617 8.867 1.00 98.38 97 TRP A CA 1
ATOM 736 C C . TRP A 1 97 ? -9.618 -3.802 9.316 1.00 98.38 97 TRP A C 1
ATOM 738 O O . TRP A 1 97 ? -8.658 -3.665 10.073 1.00 98.38 97 TRP A O 1
ATOM 748 N N . GLN A 1 98 ? -9.949 -4.968 8.778 1.00 98.31 98 GLN A N 1
ATOM 749 C CA . GLN A 1 98 ? -9.133 -6.170 8.836 1.00 98.31 98 GLN A CA 1
ATOM 750 C C . GLN A 1 98 ? -8.903 -6.679 7.413 1.00 98.31 98 GLN A C 1
ATOM 752 O O . GLN A 1 98 ? -9.861 -6.822 6.651 1.00 98.31 98 GLN A O 1
ATOM 757 N N . ALA A 1 99 ? -7.653 -6.976 7.055 1.00 98.38 99 ALA A N 1
ATOM 758 C CA . ALA A 1 99 ? -7.357 -7.656 5.801 1.00 98.38 99 ALA A CA 1
ATOM 759 C C . ALA A 1 99 ? -7.788 -9.127 5.871 1.00 98.38 99 ALA A C 1
ATOM 761 O O . ALA A 1 99 ? -7.392 -9.857 6.778 1.00 98.38 99 ALA A O 1
ATOM 762 N N . VAL A 1 100 ? -8.617 -9.542 4.913 1.00 98.50 100 VAL A N 1
ATOM 763 C CA . VAL A 1 100 ? -9.103 -10.923 4.761 1.00 98.50 100 VAL A CA 1
ATOM 764 C C . VAL A 1 100 ? -8.249 -11.670 3.743 1.00 98.50 100 VAL A C 1
ATOM 766 O O . VAL A 1 100 ? -7.837 -12.799 3.988 1.00 98.50 100 VAL A O 1
ATOM 769 N N . THR A 1 101 ? -7.968 -11.029 2.609 1.00 98.44 101 THR A N 1
ATOM 770 C CA . THR A 1 101 ? -7.062 -11.535 1.573 1.00 98.44 101 THR A CA 1
ATOM 771 C C . THR A 1 101 ? -6.257 -10.386 0.986 1.00 98.44 101 THR A C 1
ATOM 773 O O . THR A 1 101 ? -6.744 -9.253 0.931 1.00 98.44 101 THR A O 1
ATOM 776 N N . ALA A 1 102 ? -5.048 -10.681 0.515 1.00 98.25 102 ALA A N 1
ATOM 777 C CA . ALA A 1 102 ? -4.304 -9.817 -0.387 1.00 98.25 102 ALA A CA 1
ATOM 778 C C . ALA A 1 102 ? -3.580 -10.659 -1.447 1.00 98.25 102 ALA A C 1
ATOM 780 O O . ALA A 1 102 ? -2.919 -11.645 -1.130 1.00 98.25 102 ALA A O 1
ATOM 781 N N . GLU A 1 103 ? -3.705 -10.276 -2.711 1.00 97.06 103 GLU 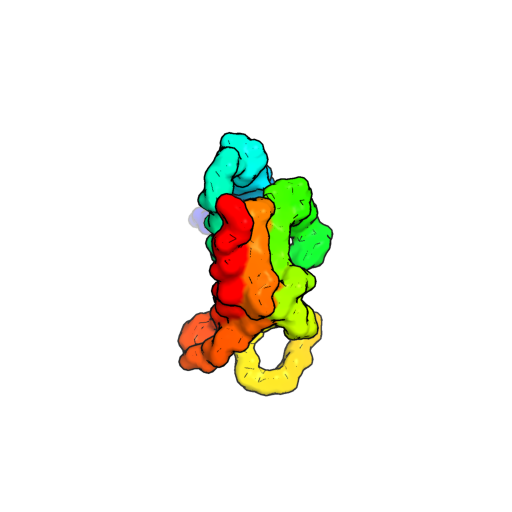A N 1
ATOM 782 C CA . GLU A 1 103 ? -3.137 -10.996 -3.847 1.00 97.06 103 GLU A CA 1
ATOM 783 C C . GLU A 1 103 ? -2.709 -10.037 -4.960 1.00 97.06 103 GLU A C 1
ATOM 785 O O . GLU A 1 103 ? -3.138 -8.883 -5.021 1.00 97.06 103 GLU A O 1
ATOM 790 N N . LEU A 1 104 ? -1.807 -10.504 -5.825 1.00 94.25 104 LEU A N 1
ATOM 791 C CA . LEU A 1 104 ? -1.515 -9.799 -7.067 1.00 94.25 104 LEU A CA 1
ATOM 792 C C . LEU A 1 104 ? -2.558 -10.238 -8.082 1.00 94.25 104 LEU A C 1
ATOM 794 O O . LEU A 1 104 ? -2.681 -11.431 -8.362 1.00 94.25 104 LEU A O 1
ATOM 798 N N . GLY A 1 105 ? -3.285 -9.279 -8.644 1.00 90.88 105 GLY A N 1
ATOM 799 C CA . GLY A 1 105 ? -4.165 -9.568 -9.763 1.00 90.88 105 GLY A CA 1
ATOM 800 C C . GLY A 1 105 ? -3.363 -9.959 -11.013 1.00 90.88 105 GLY A C 1
ATOM 801 O O . GLY A 1 105 ? -2.146 -9.736 -11.084 1.00 90.88 105 GLY A O 1
ATOM 802 N N . PRO A 1 106 ? -4.032 -10.558 -12.013 1.00 87.62 106 PRO A N 1
ATOM 803 C CA . PRO A 1 106 ? -3.389 -10.912 -13.269 1.00 87.62 106 PRO A CA 1
ATOM 804 C C . PRO A 1 106 ? -2.810 -9.661 -13.935 1.00 87.62 106 PRO A C 1
ATOM 806 O O . PRO A 1 106 ? -3.425 -8.594 -13.920 1.00 87.62 106 PRO A O 1
ATOM 809 N N . TRP A 1 107 ? -1.622 -9.800 -14.520 1.00 87.62 107 TRP A N 1
ATOM 810 C CA . TRP A 1 107 ? -1.050 -8.737 -15.332 1.00 87.62 107 TRP A CA 1
ATOM 811 C C . TRP A 1 107 ? -1.774 -8.672 -16.680 1.00 87.62 107 TRP A C 1
ATOM 813 O O . TRP A 1 107 ? -1.988 -9.700 -17.318 1.00 87.62 107 TRP A O 1
ATOM 823 N N . ASP A 1 108 ? -2.170 -7.470 -17.097 1.00 85.38 108 ASP A N 1
ATOM 824 C CA . ASP A 1 108 ? -2.933 -7.237 -18.327 1.00 85.38 108 ASP A CA 1
ATOM 825 C C . ASP A 1 108 ? -2.051 -7.009 -19.566 1.00 85.38 108 ASP A C 1
ATOM 827 O O . ASP A 1 108 ? -2.567 -6.921 -20.679 1.00 85.38 108 ASP A O 1
ATOM 831 N N . GLY A 1 109 ? -0.729 -6.917 -19.386 1.00 86.44 109 GLY A N 1
ATOM 832 C CA . GLY A 1 109 ? 0.230 -6.632 -20.453 1.00 86.44 109 GLY A CA 1
ATOM 833 C C . GLY A 1 109 ? 0.344 -5.151 -20.833 1.00 86.44 109 GLY A C 1
ATOM 834 O O . GLY A 1 109 ? 1.141 -4.824 -21.713 1.00 86.44 109 GLY A O 1
ATOM 835 N N . TYR A 1 110 ? -0.425 -4.257 -20.201 1.00 88.88 110 TYR A N 1
ATOM 836 C CA . TYR A 1 110 ? -0.476 -2.830 -20.541 1.00 88.88 110 TYR A CA 1
ATOM 837 C C . TYR A 1 110 ? 0.198 -1.938 -19.505 1.00 88.88 110 TYR A C 1
ATOM 839 O O . TYR A 1 110 ? 0.838 -0.953 -19.876 1.00 88.88 110 TYR A O 1
ATOM 847 N N . SER A 1 111 ? 0.050 -2.255 -18.219 1.00 91.19 111 SER A N 1
ATOM 848 C CA . SER A 1 111 ? 0.762 -1.542 -17.157 1.00 91.19 111 SER A CA 1
ATOM 849 C C . SER A 1 111 ? 2.165 -2.117 -16.969 1.00 91.19 111 SER A C 1
ATOM 851 O O . SER A 1 111 ? 2.387 -3.303 -17.150 1.00 91.19 111 SER A O 1
ATOM 853 N N . ASP A 1 112 ? 3.130 -1.312 -16.557 1.00 90.56 112 ASP A N 1
ATOM 854 C CA . ASP A 1 112 ? 4.393 -1.793 -15.999 1.00 90.56 112 ASP A CA 1
ATOM 855 C C . ASP A 1 112 ? 4.271 -2.164 -14.510 1.00 90.56 112 ASP A C 1
ATOM 857 O O . ASP A 1 112 ? 5.266 -2.542 -13.898 1.00 90.56 112 ASP A O 1
ATOM 861 N N . HIS A 1 113 ? 3.064 -2.122 -13.935 1.00 94.12 113 HIS A N 1
ATOM 862 C CA . HIS A 1 113 ? 2.750 -2.548 -12.573 1.00 94.12 113 HIS A CA 1
ATOM 863 C C . HIS A 1 113 ? 1.735 -3.700 -12.557 1.00 94.12 113 HIS A C 1
A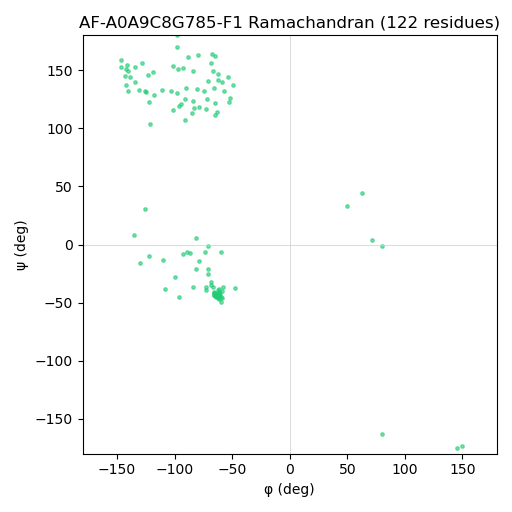TOM 865 O O . HIS A 1 113 ? 0.859 -3.815 -13.417 1.00 94.12 113 HIS A O 1
ATOM 871 N N . ARG A 1 114 ? 1.843 -4.576 -11.551 1.00 92.81 114 ARG A N 1
ATOM 872 C CA . ARG A 1 114 ? 0.818 -5.578 -11.240 1.00 92.81 114 ARG A CA 1
ATOM 873 C C . ARG A 1 114 ? -0.177 -4.990 -10.245 1.00 92.81 114 ARG A C 1
ATOM 875 O O . ARG A 1 114 ? 0.253 -4.405 -9.249 1.00 92.81 114 ARG A O 1
ATOM 882 N N . PRO A 1 115 ? -1.488 -5.178 -10.459 1.00 94.31 115 PRO A N 1
ATOM 883 C CA . PRO A 1 115 ? -2.482 -4.697 -9.515 1.00 94.31 115 PRO A CA 1
ATOM 884 C C . PRO A 1 115 ? -2.352 -5.439 -8.183 1.00 94.31 115 PRO A C 1
ATOM 886 O O . PRO A 1 115 ? -2.259 -6.667 -8.148 1.00 94.31 115 PRO A O 1
ATOM 889 N N . VAL A 1 116 ? -2.396 -4.694 -7.082 1.00 96.56 116 VAL A N 1
ATOM 890 C CA . VAL A 1 116 ? -2.582 -5.254 -5.740 1.00 96.56 116 VAL A CA 1
ATOM 891 C C . VAL A 1 116 ? -4.076 -5.273 -5.453 1.00 96.56 116 VAL A C 1
ATOM 893 O O . VAL A 1 116 ? -4.742 -4.244 -5.559 1.00 96.56 116 VAL A O 1
ATOM 896 N N . VAL A 1 117 ? -4.606 -6.437 -5.097 1.00 97.75 117 VAL A N 1
ATOM 897 C CA . VAL A 1 117 ? -6.020 -6.635 -4.774 1.00 97.75 117 VAL A CA 1
ATOM 898 C C . VAL A 1 117 ? -6.112 -7.098 -3.331 1.00 97.75 117 VAL A C 1
ATOM 900 O O . VAL A 1 117 ? -5.429 -8.039 -2.939 1.00 97.75 117 VAL A O 1
ATOM 903 N N . ALA A 1 118 ? -6.947 -6.442 -2.529 1.00 98.25 118 ALA A N 1
ATOM 904 C CA . ALA A 1 118 ? -7.190 -6.846 -1.151 1.00 98.25 118 ALA A CA 1
ATOM 905 C C . ALA A 1 118 ? -8.684 -6.839 -0.829 1.00 98.25 118 ALA A C 1
ATOM 907 O O . ALA A 1 118 ? -9.407 -5.917 -1.208 1.00 98.25 118 ALA A O 1
ATOM 908 N N . THR A 1 119 ? -9.126 -7.849 -0.079 1.00 98.50 119 THR A N 1
ATOM 909 C CA . THR A 1 119 ? -10.452 -7.859 0.546 1.00 98.50 119 THR A CA 1
ATOM 910 C C . THR A 1 119 ? -10.310 -7.368 1.977 1.00 98.50 119 THR A C 1
ATOM 912 O O . THR A 1 119 ? -9.614 -7.996 2.776 1.00 98.50 119 THR A O 1
ATOM 915 N N . LEU A 1 120 ? -10.975 -6.260 2.312 1.00 98.50 120 LEU A N 1
ATOM 916 C CA . LEU A 1 120 ? -10.995 -5.701 3.663 1.00 98.50 120 LEU A CA 1
ATOM 917 C C . LEU A 1 120 ? -12.389 -5.852 4.278 1.00 98.50 120 LEU A C 1
ATOM 919 O O . LEU A 1 120 ? -13.392 -5.510 3.652 1.00 98.50 120 LEU A O 1
ATOM 923 N N . ALA A 1 121 ? -12.448 -6.329 5.518 1.00 98.38 121 ALA A N 1
ATOM 924 C CA . ALA A 1 121 ? -13.666 -6.356 6.319 1.00 98.38 121 ALA A CA 1
ATOM 925 C C . ALA A 1 121 ? -13.693 -5.148 7.261 1.00 98.38 121 ALA A C 1
ATOM 927 O O . ALA A 1 121 ? -12.716 -4.894 7.966 1.00 98.38 121 ALA A O 1
ATOM 928 N N . LEU A 1 122 ? -14.808 -4.412 7.293 1.00 97.75 122 LEU A N 1
AT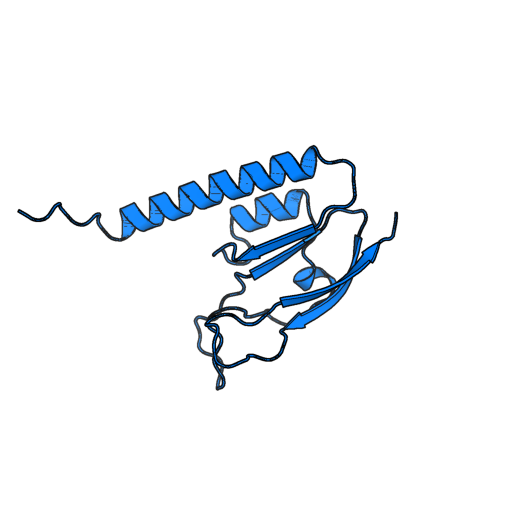OM 929 C CA . LEU A 1 122 ? -15.033 -3.377 8.300 1.00 97.75 122 LEU A CA 1
ATOM 930 C C . LEU A 1 122 ? -15.463 -4.061 9.600 1.00 97.75 122 LEU A C 1
ATOM 932 O O . LEU A 1 122 ? -16.476 -4.757 9.630 1.00 97.75 122 LEU A O 1
ATOM 936 N N . THR A 1 123 ? -14.674 -3.897 10.656 1.00 91.81 123 THR A N 1
ATOM 937 C CA . THR A 1 123 ? -14.848 -4.640 11.914 1.00 91.81 123 THR A CA 1
ATOM 938 C C . THR A 1 123 ? -15.337 -3.775 13.071 1.00 91.81 123 THR A C 1
ATOM 940 O O . THR A 1 123 ? -15.765 -4.329 14.086 1.00 91.81 123 THR A O 1
ATOM 943 N N . ARG A 1 124 ? -15.295 -2.442 12.931 1.00 68.19 124 ARG A N 1
ATOM 944 C CA . ARG A 1 124 ? -15.771 -1.459 13.914 1.00 68.19 124 ARG A CA 1
ATOM 945 C C . ARG A 1 124 ? -16.246 -0.181 13.241 1.00 68.19 124 ARG A C 1
ATOM 947 O O . ARG A 1 124 ? -15.576 0.242 12.272 1.00 68.19 124 ARG A O 1
#

pLDDT: mean 87.65, std 15.22, range [26.36, 98.5]

Foldseek 3Di:
DDPDDDDPVVVVVVVVVVLQVVLLVVLVVLQPDPDKDKDWDFSVDAPPDPSNVSLVVFWDWLCVQANDDQQFFAQDDPDDDDPDTGDRITIIIGPQKDWPHWDFDDDPVPGSTTDIDTDIDRND

Nearest PDB structures (foldseek):
  3l1w-assembly2_D  TM=8.314E-01  e=4.141E-04  Enterococcus faecalis
  6a42-assembly1_A  TM=6.244E-01  e=1.597E-01  Bombyx mori
  2ei9-assembly1_A  TM=6.306E-01  e=6.553E-01  Bombyx mori
  6a44-assembly1_A  TM=6.598E-01  e=6.553E-01  Bombyx mori
  6rao-assembly1_H  TM=7.164E-01  e=4.133E+00  Serratia entomophila

Radius of gyration: 16.54 Å; Cα contacts (8 Å, |Δi|>4): 198; chains: 1; bounding box: 39×43×38 Å

Sequence (124 aa):
TFPPALLPGAAQARRAAARTQQTAAIADFAAAHSGPLIVLGDFNDVPQSSAYVTLTSVLADAWREAGWGLGHTFPALDGPLPSWWFRIDYIFYSAHWQAVTAELGPWDGYSDHRPVVATLALTR

Solvent-accessible surface area (backbone atoms only — not comparable to full-atom values): 7340 Å² total; per-residue (Å²): 134,82,79,81,77,71,55,73,65,59,56,49,50,51,51,52,53,50,48,45,52,54,38,48,54,51,34,54,49,55,68,71,48,90,63,81,46,75,50,71,50,78,67,84,48,46,83,84,34,71,50,46,49,53,38,56,73,70,27,48,50,30,51,81,72,30,36,75,83,82,59,66,18,30,70,46,74,92,72,84,85,66,99,75,60,35,33,28,62,50,49,32,31,25,90,28,49,44,56,71,36,24,46,74,45,81,72,84,84,78,56,58,50,33,49,80,43,69,46,69,43,80,76,106